Protein AF-A0A1S0TV82-F1 (afdb_monomer_lite)

Sequence (135 aa):
MVIQSLLYKVNIVIQSLLYMVNIVIQSLLYSVNTMIQLVICNDNTLIYKILIYSPCVTTVNVNYLVCIGDELVKAGHNFVVYLPNVNPNVKTNGSKLAKLINEKPNLSPVTSIEHIFHNVSSMETYSFWEILKVN

Foldseek 3Di:
DVVVVVVVVVVVVVVVVVVVVVVVVVVVVVVVVVVVVVVVVVPPLPAEAEEEEFEPLDLVSLLVVQVVQQVSVVSVHQYEYEYEHPDPVNPDNNHDGHHYHYDDHPDDPDDDSVVVVVCVVVVPDPPPVVVVVVD

Radius of gyration: 32.08 Å; chains: 1; bounding box: 71×32×87 Å

Structure (mmCIF, N/CA/C/O backbone):
data_AF-A0A1S0TV82-F1
#
_entry.id   AF-A0A1S0TV82-F1
#
loop_
_atom_site.group_PDB
_atom_site.id
_atom_site.type_symbol
_atom_site.label_atom_id
_atom_site.label_alt_id
_atom_site.label_comp_id
_atom_site.label_asym_id
_atom_site.label_entity_id
_atom_site.label_seq_id
_atom_site.pdbx_PDB_ins_code
_atom_site.Cartn_x
_atom_site.Cartn_y
_atom_site.Cartn_z
_atom_site.occupancy
_atom_site.B_iso_or_equiv
_atom_site.auth_seq_id
_atom_site.auth_comp_id
_atom_site.auth_asym_id
_atom_site.auth_atom_id
_atom_site.pdbx_PDB_model_num
ATOM 1 N N . MET A 1 1 ? 38.215 20.830 -57.988 1.00 71.81 1 MET A N 1
ATOM 2 C CA . MET A 1 1 ? 36.839 21.162 -57.545 1.00 71.81 1 MET A CA 1
ATOM 3 C C . MET A 1 1 ? 36.025 19.931 -57.119 1.00 71.81 1 MET A C 1
ATOM 5 O O . MET A 1 1 ? 35.414 19.974 -56.062 1.00 71.81 1 MET A O 1
ATOM 9 N N . VAL A 1 2 ? 36.053 18.814 -57.864 1.00 87.94 2 VAL A N 1
ATOM 10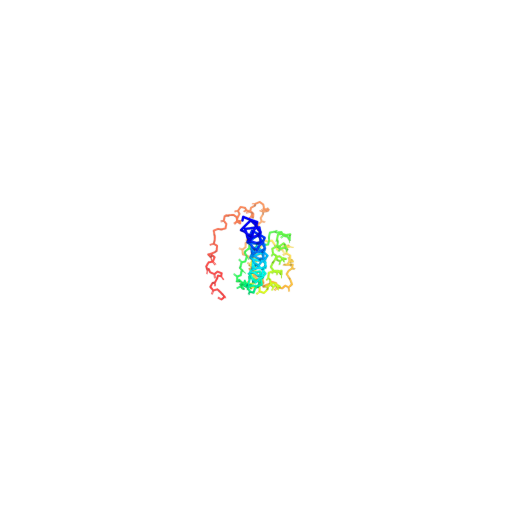 C CA . VAL A 1 2 ? 35.254 17.598 -57.561 1.00 87.94 2 VAL A CA 1
ATOM 11 C C . VAL A 1 2 ? 35.571 16.962 -56.195 1.00 87.94 2 VAL A C 1
ATOM 13 O O . VAL A 1 2 ? 34.652 16.652 -55.443 1.00 87.94 2 VAL A O 1
ATOM 16 N N . ILE A 1 3 ? 36.854 16.829 -55.833 1.00 89.06 3 ILE A N 1
ATOM 17 C CA . ILE A 1 3 ? 37.282 16.188 -54.571 1.00 89.06 3 ILE A CA 1
ATOM 18 C C . ILE A 1 3 ? 36.738 16.926 -53.336 1.00 89.06 3 ILE A C 1
ATOM 20 O O . ILE A 1 3 ? 36.225 16.285 -52.426 1.00 89.06 3 ILE A O 1
ATOM 24 N N . GLN A 1 4 ? 36.780 18.264 -53.317 1.00 91.00 4 GLN A N 1
ATOM 25 C CA . GLN A 1 4 ? 36.253 19.063 -52.200 1.00 91.00 4 GLN A CA 1
ATOM 26 C C . GLN A 1 4 ? 34.733 18.914 -52.039 1.00 91.00 4 GLN A C 1
ATOM 28 O O . GLN A 1 4 ? 34.242 18.801 -50.919 1.00 91.00 4 GLN A O 1
ATOM 33 N N . SER A 1 5 ? 33.991 18.851 -53.151 1.00 87.81 5 SER A N 1
ATOM 34 C CA . SER A 1 5 ? 32.545 18.594 -53.122 1.00 87.81 5 SER A CA 1
ATOM 35 C C . SER A 1 5 ? 32.223 17.201 -52.567 1.00 87.81 5 SER A C 1
ATOM 37 O O . SER A 1 5 ? 31.278 17.048 -51.792 1.00 87.81 5 SER A O 1
ATOM 39 N N . LEU A 1 6 ? 33.033 16.193 -52.907 1.00 90.50 6 LEU A N 1
ATOM 40 C CA . LEU A 1 6 ? 32.890 14.837 -52.377 1.00 90.50 6 LEU A CA 1
ATOM 41 C C . LEU A 1 6 ? 33.158 14.794 -50.864 1.00 90.50 6 LEU A C 1
ATOM 43 O O . LEU A 1 6 ? 32.375 14.217 -50.114 1.00 90.50 6 LEU A O 1
ATOM 47 N N . LEU A 1 7 ? 34.221 15.468 -50.416 1.00 91.88 7 LEU A N 1
ATOM 48 C CA . LEU A 1 7 ? 34.618 15.574 -49.007 1.00 91.88 7 LEU A CA 1
ATOM 49 C C . LEU A 1 7 ? 33.518 16.217 -48.153 1.00 91.88 7 LEU A C 1
ATOM 51 O O . LEU A 1 7 ? 33.187 15.718 -47.080 1.00 91.88 7 LEU A O 1
ATOM 55 N N . TYR A 1 8 ? 32.895 17.279 -48.667 1.00 93.31 8 TYR A N 1
ATOM 56 C CA . TYR A 1 8 ? 31.781 17.950 -48.002 1.00 93.31 8 TYR A CA 1
ATOM 57 C C . TYR A 1 8 ? 30.552 17.041 -47.854 1.00 93.31 8 TYR A C 1
ATOM 59 O O . TYR A 1 8 ? 29.963 16.972 -46.775 1.00 93.31 8 TYR A O 1
ATOM 67 N N . LYS A 1 9 ? 30.195 16.285 -48.903 1.00 94.62 9 LYS A N 1
ATOM 68 C CA . LYS A 1 9 ? 29.079 15.326 -48.848 1.00 94.62 9 LYS A CA 1
ATOM 69 C C . LYS A 1 9 ? 29.333 14.203 -47.841 1.00 94.62 9 LYS A C 1
ATOM 71 O O . LYS A 1 9 ? 28.442 13.891 -47.058 1.00 94.62 9 LYS A O 1
ATOM 76 N N . VAL A 1 10 ? 30.539 13.630 -47.828 1.00 95.81 10 VAL A N 1
ATOM 77 C CA . VAL A 1 10 ? 30.926 12.593 -46.855 1.00 95.81 10 VAL A CA 1
ATOM 78 C C . VAL A 1 10 ? 30.847 13.135 -45.427 1.00 95.81 10 VAL A C 1
ATOM 80 O O . VAL A 1 10 ? 30.281 12.478 -44.556 1.00 95.81 10 VAL A O 1
ATOM 83 N N . ASN A 1 11 ? 31.332 14.356 -45.194 1.00 95.38 11 ASN A N 1
ATOM 84 C CA . ASN A 1 11 ? 31.263 14.989 -43.880 1.00 95.38 11 ASN A CA 1
ATOM 85 C C . ASN A 1 11 ? 29.813 15.185 -43.400 1.00 95.38 11 ASN A C 1
ATOM 87 O O . ASN A 1 11 ? 29.510 14.878 -42.253 1.00 95.38 11 ASN A O 1
ATOM 91 N N . ILE A 1 12 ? 28.895 15.621 -44.271 1.00 94.25 12 ILE A N 1
ATOM 92 C CA . ILE A 1 12 ? 27.469 15.756 -43.919 1.00 94.25 12 ILE A CA 1
ATOM 93 C C . ILE A 1 12 ? 26.868 14.412 -43.503 1.00 94.25 12 ILE A C 1
ATOM 95 O O . ILE A 1 12 ? 26.179 14.341 -42.485 1.00 94.25 12 ILE A O 1
ATOM 99 N N . VAL A 1 13 ? 27.137 13.345 -44.263 1.00 96.75 13 VAL A N 1
ATOM 100 C CA . VAL A 1 13 ? 26.623 12.006 -43.940 1.00 96.75 13 VAL A CA 1
ATOM 101 C C . VAL A 1 13 ? 27.137 11.557 -42.571 1.00 96.75 13 VAL A C 1
ATOM 103 O O . VAL A 1 13 ? 26.335 11.142 -41.736 1.00 96.75 13 VAL A O 1
ATOM 106 N N . ILE A 1 14 ? 28.433 11.726 -42.292 1.00 96.38 14 ILE A N 1
ATOM 107 C CA . ILE A 1 14 ? 29.030 11.386 -40.990 1.00 96.38 14 ILE A CA 1
ATOM 108 C C . ILE A 1 14 ? 28.370 12.174 -39.852 1.00 96.38 14 ILE A C 1
ATOM 110 O O . ILE A 1 14 ? 27.997 11.582 -38.843 1.00 96.38 14 ILE A O 1
ATOM 114 N N . GLN A 1 15 ? 28.180 13.486 -40.012 1.00 95.06 15 GLN A N 1
ATOM 115 C CA . GLN A 1 15 ? 27.560 14.322 -38.978 1.00 95.06 15 GLN A CA 1
ATOM 116 C C . GLN A 1 15 ? 26.101 13.930 -38.717 1.00 95.06 15 GLN A C 1
ATOM 118 O O . GLN A 1 15 ? 25.680 13.835 -37.565 1.00 95.06 15 GLN A O 1
ATOM 123 N N . SER A 1 16 ? 25.335 13.631 -39.770 1.00 93.12 16 SER A N 1
ATOM 124 C CA . SER A 1 16 ? 23.957 13.150 -39.614 1.00 93.12 16 SER A CA 1
ATOM 125 C C . SER A 1 16 ? 23.888 11.787 -38.914 1.00 93.12 16 SER A C 1
ATOM 127 O O . SER A 1 16 ? 23.028 11.582 -38.058 1.00 93.12 16 SER A O 1
ATOM 129 N N . LEU A 1 17 ? 24.832 10.883 -39.200 1.00 95.25 17 LEU A N 1
ATOM 130 C CA . LEU A 1 17 ? 24.929 9.586 -38.533 1.00 95.25 17 LEU A CA 1
ATOM 131 C C . LEU A 1 17 ? 25.294 9.745 -37.051 1.00 95.25 17 LEU A C 1
ATOM 133 O O . LEU A 1 17 ? 24.675 9.110 -36.199 1.00 95.25 17 LEU A O 1
ATOM 137 N N . LEU A 1 18 ? 26.246 10.629 -36.737 1.00 96.25 18 LEU A N 1
ATOM 138 C CA . LEU A 1 18 ? 26.639 10.945 -35.363 1.00 96.25 18 LEU A CA 1
ATOM 139 C C . LEU A 1 18 ? 25.445 11.470 -34.554 1.00 96.25 18 LEU A C 1
ATOM 141 O O . LEU A 1 18 ? 25.214 11.036 -33.425 1.00 96.25 18 LEU A O 1
ATOM 145 N N . TYR A 1 19 ? 24.658 12.366 -35.152 1.00 96.56 19 TYR A N 1
ATOM 146 C CA . TYR A 1 19 ? 23.466 12.922 -34.520 1.00 96.56 19 TYR A CA 1
ATOM 147 C C . TYR A 1 19 ? 22.405 11.850 -34.235 1.00 96.56 19 TYR A C 1
ATOM 149 O O . TYR A 1 19 ? 21.872 11.795 -33.127 1.00 96.56 19 TYR A O 1
ATOM 157 N N . MET A 1 20 ? 22.150 10.951 -35.192 1.00 96.69 20 MET A N 1
ATOM 158 C CA . MET A 1 20 ? 21.206 9.843 -35.012 1.00 96.69 20 MET A CA 1
ATOM 159 C C . MET A 1 20 ? 21.638 8.886 -33.898 1.00 96.69 20 MET A C 1
ATOM 161 O O . MET A 1 20 ? 20.829 8.537 -33.039 1.00 96.69 20 MET A O 1
ATOM 165 N N . VAL A 1 21 ? 22.916 8.496 -33.866 1.00 97.25 21 VAL A N 1
ATOM 166 C CA . VAL A 1 21 ? 23.458 7.630 -32.806 1.00 97.25 21 VAL A CA 1
ATOM 167 C C . VAL A 1 21 ? 23.323 8.298 -31.438 1.00 97.25 21 VAL A C 1
ATOM 169 O O . VAL A 1 21 ? 22.900 7.651 -30.482 1.00 97.25 21 VAL A O 1
ATOM 172 N N . ASN A 1 22 ? 23.605 9.600 -31.341 1.00 96.81 22 ASN A N 1
ATOM 173 C CA . ASN A 1 22 ? 23.442 10.340 -30.093 1.00 96.81 22 ASN A CA 1
ATOM 174 C C . ASN A 1 22 ? 21.979 10.357 -29.621 1.00 96.81 22 ASN A C 1
ATOM 176 O O . ASN A 1 22 ? 21.726 10.102 -28.448 1.00 96.81 22 ASN A O 1
ATOM 180 N N . ILE A 1 23 ? 21.010 10.582 -30.516 1.00 96.12 23 ILE A N 1
ATOM 181 C CA . ILE A 1 23 ? 19.581 10.513 -30.161 1.00 96.12 23 ILE A CA 1
ATOM 182 C C . ILE A 1 23 ? 19.221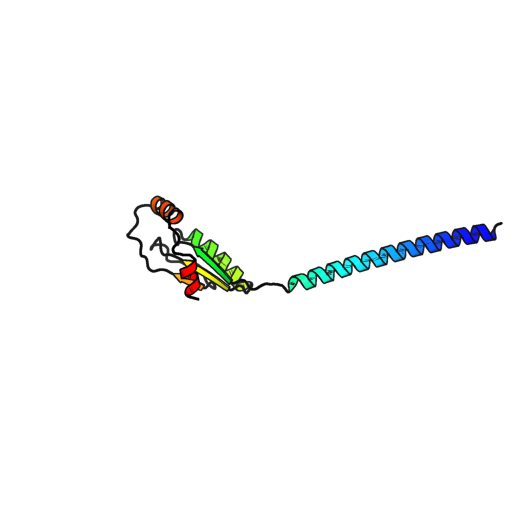 9.138 -29.596 1.00 96.12 23 ILE A C 1
ATOM 184 O O . ILE A 1 23 ? 18.571 9.059 -28.553 1.00 96.12 23 ILE A O 1
ATOM 188 N N . VAL A 1 24 ? 19.662 8.059 -30.248 1.00 97.38 24 VAL A N 1
ATOM 189 C CA . VAL A 1 24 ? 19.379 6.694 -29.785 1.00 97.38 24 VAL A CA 1
ATOM 190 C C . VAL A 1 24 ? 19.969 6.468 -28.392 1.00 97.38 24 VAL A C 1
ATOM 192 O O . VAL A 1 24 ? 19.250 6.013 -27.503 1.00 97.38 24 VAL A O 1
ATOM 195 N N . ILE A 1 25 ? 21.226 6.859 -28.160 1.00 97.12 25 ILE A N 1
ATOM 196 C CA . ILE A 1 25 ? 21.884 6.735 -26.849 1.00 97.12 25 ILE A CA 1
ATOM 197 C C . ILE A 1 25 ? 21.122 7.515 -25.773 1.00 97.12 25 ILE A C 1
ATOM 199 O O . ILE A 1 25 ? 20.844 6.965 -24.710 1.00 97.12 25 ILE A O 1
ATOM 203 N N . GLN A 1 26 ? 20.740 8.765 -26.047 1.00 95.75 26 GLN A N 1
ATOM 204 C CA . GLN A 1 26 ? 19.995 9.588 -25.089 1.00 95.75 26 GLN A CA 1
ATOM 205 C C . GLN A 1 26 ? 18.618 8.991 -24.773 1.00 95.75 26 GLN A C 1
ATOM 207 O O . GLN A 1 26 ? 18.207 8.963 -23.614 1.00 95.75 26 GLN A O 1
ATOM 212 N N . SER A 1 27 ? 17.922 8.454 -25.779 1.00 93.25 27 SER A N 1
ATOM 213 C CA . SER A 1 27 ? 16.626 7.798 -25.573 1.00 93.25 27 SER A CA 1
ATOM 214 C C . SER A 1 27 ? 16.744 6.527 -24.724 1.00 93.25 27 SER A C 1
ATOM 216 O O . SER A 1 27 ? 15.927 6.302 -23.829 1.00 93.25 27 SER A O 1
ATOM 218 N N . LEU A 1 28 ? 17.807 5.741 -24.935 1.00 94.25 28 LEU A N 1
ATOM 219 C CA . LEU A 1 28 ? 18.099 4.548 -24.145 1.00 94.25 28 LEU A CA 1
ATOM 220 C C . LEU A 1 28 ? 18.427 4.927 -22.694 1.00 94.25 28 LEU A C 1
ATOM 222 O O . LEU A 1 28 ? 17.900 4.320 -21.764 1.00 94.25 28 LEU A O 1
ATOM 226 N N . LEU A 1 29 ? 19.246 5.967 -22.501 1.00 95.94 29 LEU A N 1
ATOM 227 C CA . LEU A 1 29 ? 19.625 6.477 -21.184 1.00 95.94 29 LEU A CA 1
ATOM 228 C C . LEU A 1 29 ? 18.394 6.928 -20.386 1.00 95.94 29 LEU A C 1
ATOM 230 O O . LEU A 1 29 ? 18.244 6.553 -19.223 1.00 95.94 29 LEU A O 1
ATOM 234 N N . TYR A 1 30 ? 17.482 7.675 -21.015 1.00 95.00 30 TYR A N 1
ATOM 235 C CA . TYR A 1 30 ? 16.238 8.112 -20.378 1.00 95.00 30 TYR A CA 1
ATOM 236 C C . TYR A 1 30 ? 15.335 6.929 -20.003 1.00 95.00 30 TYR A C 1
ATOM 238 O O . TYR A 1 30 ? 14.807 6.869 -18.890 1.00 95.00 30 TYR A O 1
ATOM 246 N N . SER A 1 31 ? 15.194 5.947 -20.898 1.00 94.31 31 SER A N 1
ATOM 247 C CA . SER A 1 31 ? 14.396 4.749 -20.622 1.00 94.31 31 SER A CA 1
ATOM 248 C C . SER A 1 31 ? 14.961 3.925 -19.462 1.00 94.31 31 SER A C 1
ATOM 250 O O . SER A 1 31 ? 14.199 3.402 -18.657 1.00 94.31 31 SER A O 1
ATOM 252 N N . VAL A 1 32 ? 16.283 3.800 -19.344 1.00 94.88 32 VAL A N 1
ATOM 253 C CA . VAL A 1 32 ? 16.901 3.068 -18.228 1.00 94.88 32 VAL A CA 1
ATOM 254 C C . VAL A 1 32 ? 16.747 3.843 -16.920 1.00 94.88 32 VAL A C 1
ATOM 256 O O . VAL A 1 32 ? 16.387 3.258 -15.902 1.00 94.88 32 VAL A O 1
ATOM 259 N N . ASN A 1 33 ? 16.952 5.161 -16.942 1.00 93.06 33 ASN A N 1
ATOM 260 C CA . ASN A 1 33 ? 16.821 5.994 -15.749 1.00 93.06 33 ASN A CA 1
ATOM 261 C C . ASN A 1 33 ? 15.393 5.969 -15.177 1.00 93.06 33 ASN A C 1
ATOM 263 O O . ASN A 1 33 ? 15.208 5.856 -13.968 1.00 93.06 33 ASN A O 1
ATOM 267 N N . THR A 1 34 ? 14.381 6.005 -16.048 1.00 87.94 34 THR A N 1
ATOM 268 C CA . THR A 1 34 ? 12.973 5.892 -15.634 1.00 87.94 34 THR A CA 1
ATOM 269 C C . THR A 1 34 ? 12.656 4.526 -15.024 1.00 87.94 34 THR A C 1
ATOM 271 O O . THR A 1 34 ? 11.981 4.465 -13.998 1.00 87.94 34 THR A O 1
ATOM 274 N N . MET A 1 35 ? 13.202 3.437 -15.573 1.00 89.12 35 MET A N 1
ATOM 275 C CA . MET A 1 35 ? 13.055 2.098 -14.987 1.00 89.12 35 MET A CA 1
ATOM 276 C C . MET A 1 35 ? 13.715 1.992 -13.608 1.00 89.12 35 MET A C 1
ATOM 278 O O . MET A 1 35 ? 13.107 1.473 -12.676 1.00 89.12 35 MET A O 1
ATOM 282 N N . ILE A 1 36 ? 14.929 2.526 -13.447 1.00 87.88 36 ILE A N 1
ATOM 283 C CA . ILE A 1 36 ? 15.635 2.535 -12.157 1.00 87.88 36 ILE A CA 1
ATOM 284 C C . ILE A 1 36 ? 14.843 3.326 -11.110 1.00 87.88 36 ILE A C 1
ATOM 286 O O . ILE A 1 36 ? 14.674 2.859 -9.985 1.00 87.88 36 ILE A O 1
ATOM 290 N N . GLN A 1 37 ? 14.314 4.497 -11.475 1.00 82.88 37 GLN A N 1
ATOM 291 C CA . GLN A 1 37 ? 13.529 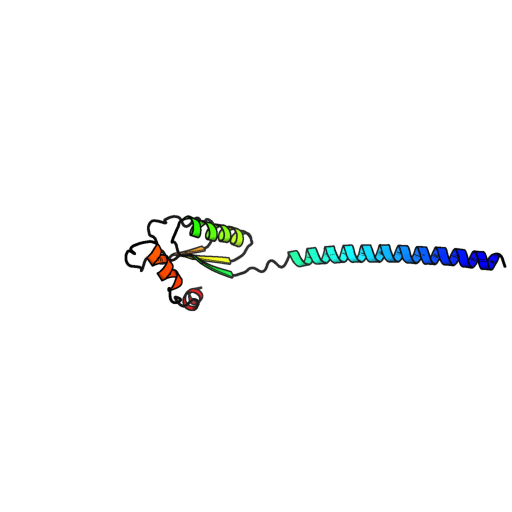5.326 -10.561 1.00 82.88 37 GLN A CA 1
ATOM 292 C C . GLN A 1 37 ? 12.250 4.618 -10.089 1.00 82.88 37 GLN A C 1
ATOM 294 O O . GLN A 1 37 ? 11.921 4.688 -8.908 1.00 82.88 37 GLN A O 1
ATOM 299 N N . LEU A 1 38 ? 11.567 3.885 -10.975 1.00 79.62 38 LEU A N 1
ATOM 300 C CA . LEU A 1 38 ? 10.393 3.084 -10.611 1.00 79.62 38 LEU A CA 1
ATOM 301 C C . LEU A 1 38 ? 10.735 1.958 -9.627 1.00 79.62 38 LEU A C 1
ATOM 303 O O . LEU A 1 38 ? 9.981 1.735 -8.683 1.00 79.62 38 LEU A O 1
ATOM 307 N N . VAL A 1 39 ? 11.872 1.282 -9.815 1.00 80.69 39 VAL A N 1
ATOM 308 C CA . VAL A 1 39 ? 12.324 0.213 -8.909 1.00 80.69 39 VAL A CA 1
ATOM 309 C C . VAL A 1 39 ? 12.653 0.772 -7.523 1.00 80.69 39 VAL A C 1
ATOM 311 O O . VAL A 1 39 ? 12.169 0.243 -6.529 1.00 80.69 39 VAL A O 1
ATOM 314 N N . ILE A 1 40 ? 13.402 1.878 -7.444 1.00 77.00 40 ILE A N 1
ATOM 315 C CA . ILE A 1 40 ? 13.795 2.488 -6.160 1.00 77.00 40 ILE A CA 1
ATOM 316 C C . ILE A 1 40 ? 12.576 2.998 -5.373 1.00 77.00 40 ILE A C 1
ATOM 318 O O . ILE A 1 40 ? 12.552 2.917 -4.147 1.00 77.00 40 ILE A O 1
ATOM 322 N N . CYS A 1 41 ? 11.545 3.518 -6.044 1.00 64.00 41 CYS A N 1
ATOM 323 C CA . CYS A 1 41 ? 10.346 4.010 -5.363 1.00 64.00 41 CYS A CA 1
ATOM 324 C C . CYS A 1 41 ? 9.492 2.903 -4.721 1.00 64.00 41 CYS A C 1
ATOM 326 O O . CYS A 1 41 ? 8.684 3.214 -3.847 1.00 64.00 41 CYS A O 1
ATOM 328 N N . ASN A 1 42 ? 9.655 1.640 -5.123 1.00 61.72 42 ASN A N 1
ATOM 329 C CA . ASN A 1 42 ? 8.788 0.549 -4.679 1.00 61.72 42 ASN A CA 1
ATOM 330 C C . ASN A 1 42 ? 9.121 0.033 -3.264 1.00 61.72 42 ASN A C 1
ATOM 332 O O . ASN A 1 42 ? 8.245 -0.501 -2.590 1.00 61.72 42 ASN A O 1
ATOM 336 N N . ASP A 1 43 ? 10.350 0.244 -2.785 1.00 58.53 43 ASP A N 1
ATOM 337 C CA . ASP A 1 43 ? 10.817 -0.279 -1.489 1.00 58.53 43 ASP A CA 1
ATOM 338 C C . ASP A 1 43 ? 10.483 0.629 -0.291 1.00 58.53 43 ASP A C 1
ATOM 340 O O . ASP A 1 43 ? 10.665 0.249 0.866 1.00 58.53 43 ASP A O 1
ATOM 344 N N . ASN A 1 44 ? 9.940 1.825 -0.534 1.00 57.25 44 ASN A N 1
ATOM 345 C CA . ASN A 1 44 ? 9.584 2.781 0.517 1.00 57.25 44 ASN A CA 1
ATOM 346 C C . ASN A 1 44 ? 8.145 2.594 1.024 1.00 57.25 44 ASN A C 1
ATOM 348 O O . ASN A 1 44 ? 7.399 3.565 1.181 1.00 57.25 44 ASN A O 1
ATOM 352 N N . THR A 1 45 ? 7.730 1.361 1.322 1.00 63.16 45 THR A N 1
ATOM 353 C CA . THR A 1 45 ? 6.482 1.132 2.064 1.00 63.16 45 THR A CA 1
ATOM 354 C C . THR A 1 45 ? 6.695 1.526 3.525 1.00 63.16 45 THR A C 1
ATOM 356 O O . THR A 1 45 ? 7.054 0.709 4.373 1.00 63.16 45 THR A O 1
ATOM 359 N N . LEU A 1 46 ? 6.526 2.814 3.824 1.00 71.31 46 LEU A N 1
ATOM 360 C CA . LEU A 1 46 ? 6.592 3.333 5.185 1.00 71.31 46 LEU A CA 1
ATOM 361 C C . LEU A 1 46 ? 5.495 2.670 6.030 1.00 71.31 46 LEU A C 1
ATOM 363 O O . LEU A 1 46 ? 4.305 2.787 5.746 1.00 71.31 46 LEU A O 1
ATOM 367 N N . ILE A 1 47 ? 5.894 1.947 7.076 1.00 79.12 47 ILE A N 1
ATOM 368 C CA . ILE A 1 47 ? 4.957 1.312 8.004 1.00 79.12 47 ILE A CA 1
ATOM 369 C C . ILE A 1 47 ? 4.374 2.391 8.919 1.00 79.12 47 ILE A C 1
ATOM 371 O O . ILE A 1 47 ? 5.021 2.850 9.862 1.00 79.12 47 ILE A O 1
ATOM 375 N N . TYR A 1 48 ? 3.138 2.804 8.645 1.00 79.25 48 TYR A N 1
ATOM 376 C CA . TYR A 1 48 ? 2.423 3.773 9.468 1.00 79.25 48 TYR A CA 1
ATOM 377 C C . TYR A 1 48 ? 1.722 3.120 10.667 1.00 79.25 48 TYR A C 1
ATOM 379 O O . TYR A 1 48 ? 1.203 2.004 10.583 1.00 79.25 48 TYR A O 1
ATOM 387 N N . LYS A 1 49 ? 1.684 3.853 11.788 1.00 83.25 49 LYS A N 1
ATOM 388 C CA . LYS A 1 49 ? 0.782 3.587 12.916 1.00 83.25 49 LYS A CA 1
ATOM 389 C C . LYS A 1 49 ? -0.468 4.442 12.735 1.00 83.25 49 LYS A C 1
ATOM 391 O O . LYS A 1 49 ? -0.370 5.666 12.721 1.00 83.25 49 LYS A O 1
ATOM 396 N N . ILE A 1 50 ? -1.619 3.803 12.582 1.00 82.69 50 ILE A N 1
ATOM 397 C CA . ILE A 1 50 ? -2.888 4.443 12.236 1.00 82.69 50 ILE A CA 1
ATOM 398 C C . ILE A 1 50 ? -3.905 4.102 13.325 1.00 82.69 50 ILE A C 1
ATOM 400 O O . ILE A 1 50 ? -4.133 2.931 13.628 1.00 82.69 50 ILE A O 1
ATOM 404 N N . LEU A 1 51 ? -4.514 5.135 13.907 1.00 83.06 51 LEU A N 1
ATOM 405 C CA . LEU A 1 51 ? -5.602 5.016 14.873 1.00 83.06 51 LEU A CA 1
ATOM 406 C C . LEU A 1 51 ? -6.855 5.662 14.282 1.00 83.06 51 LEU A C 1
ATOM 408 O O . LEU A 1 51 ? -6.825 6.839 13.925 1.00 83.06 51 LEU A O 1
ATOM 412 N N . ILE A 1 52 ? -7.949 4.908 14.203 1.00 79.56 52 ILE A N 1
ATOM 413 C CA . ILE A 1 52 ? -9.241 5.408 13.721 1.00 79.56 52 ILE A CA 1
ATOM 414 C C . ILE A 1 52 ? -10.278 5.342 14.836 1.00 79.56 52 ILE A C 1
ATOM 416 O O . ILE A 1 52 ? -10.448 4.315 15.489 1.00 79.56 52 ILE A O 1
ATOM 420 N 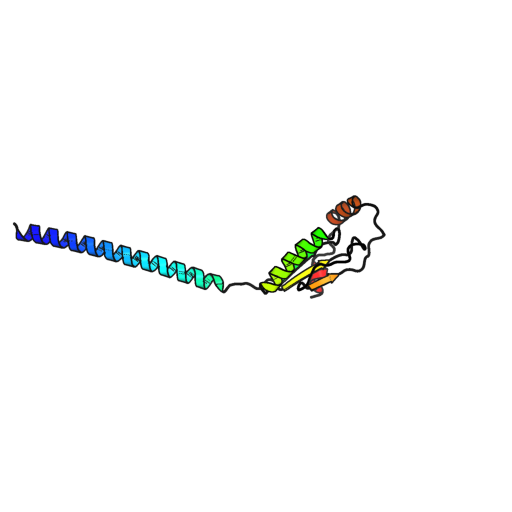N . TYR A 1 53 ? -11.000 6.444 15.016 1.00 77.62 53 TYR A N 1
ATOM 421 C CA . TYR A 1 53 ? -12.183 6.517 15.864 1.00 77.62 53 TYR A CA 1
ATOM 422 C C . TYR A 1 53 ? -13.425 6.190 15.024 1.00 77.62 53 TYR A C 1
ATOM 424 O O . TYR A 1 53 ? -13.714 6.887 14.051 1.00 77.62 53 TYR A O 1
ATOM 432 N N . SER A 1 54 ? -14.154 5.132 15.381 1.00 76.12 54 SER A N 1
ATOM 433 C CA . SER A 1 54 ? -15.385 4.721 14.695 1.00 76.12 54 SER A CA 1
ATOM 434 C C . SER A 1 54 ? -16.455 4.350 15.722 1.00 76.12 54 SER A C 1
ATOM 436 O O . SER A 1 54 ? -16.404 3.263 16.296 1.00 76.12 54 SER A O 1
ATOM 438 N N . PRO A 1 55 ? -17.432 5.231 15.993 1.00 72.06 55 PRO A N 1
ATOM 439 C CA . PRO A 1 55 ? -18.510 4.906 16.910 1.00 72.06 55 PRO A CA 1
ATOM 440 C C . PRO A 1 55 ? -19.431 3.843 16.310 1.00 72.06 55 PRO A C 1
ATOM 442 O O . PRO A 1 55 ? -19.840 3.931 15.146 1.00 72.06 55 PRO A O 1
ATOM 445 N N . CYS A 1 56 ? -19.817 2.862 17.130 1.00 69.25 56 CYS A N 1
ATOM 446 C CA . CYS A 1 56 ? -20.758 1.806 16.755 1.00 69.25 56 CYS A CA 1
ATOM 447 C C . CYS A 1 56 ? -22.199 2.335 16.686 1.00 69.25 56 CYS A C 1
ATOM 449 O O . CYS A 1 56 ? -23.030 2.013 17.532 1.00 69.25 56 CYS A O 1
ATOM 451 N N . VAL A 1 57 ? -22.496 3.165 15.682 1.00 65.69 57 VAL A N 1
ATOM 452 C CA . VAL A 1 57 ? -23.844 3.711 15.434 1.00 65.69 57 VAL A CA 1
ATOM 453 C C . VAL A 1 57 ? -24.670 2.743 14.581 1.00 65.69 57 VAL A C 1
ATOM 455 O O . VAL A 1 57 ? -25.821 2.445 14.901 1.00 65.69 57 VAL A O 1
ATOM 458 N N . THR A 1 58 ? -24.066 2.207 13.51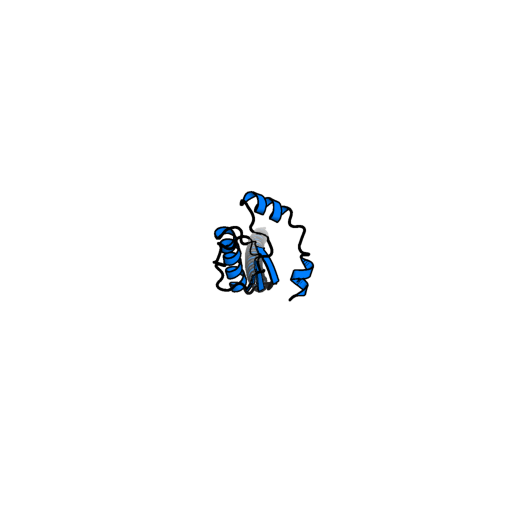5 1.00 65.44 58 THR A N 1
ATOM 459 C CA . THR A 1 58 ? -24.681 1.249 12.582 1.00 65.44 58 THR A CA 1
ATOM 460 C C . THR A 1 58 ? -23.679 0.162 12.186 1.00 65.44 58 THR A C 1
ATOM 462 O O . THR A 1 58 ? -22.470 0.396 12.175 1.00 65.44 58 THR A O 1
ATOM 465 N N . THR A 1 59 ? -24.173 -1.028 11.827 1.00 69.06 59 THR A N 1
ATOM 466 C CA . THR A 1 59 ? -23.339 -2.167 11.389 1.00 69.06 59 THR A CA 1
ATOM 467 C C . THR A 1 59 ? -22.525 -1.855 10.131 1.00 69.06 59 THR A C 1
ATOM 469 O O . THR A 1 59 ? -21.402 -2.328 9.991 1.00 69.06 59 THR A O 1
ATOM 472 N N . VAL A 1 60 ? -23.068 -1.043 9.218 1.00 71.56 60 VAL A N 1
ATOM 473 C CA . VAL A 1 60 ? -22.439 -0.738 7.923 1.00 71.56 60 VAL A CA 1
ATOM 474 C C . VAL A 1 60 ? -21.226 0.185 8.076 1.00 71.56 60 VAL A C 1
ATOM 476 O O . VAL A 1 60 ? -20.193 -0.084 7.468 1.00 71.56 60 VAL A O 1
ATOM 479 N N . ASN A 1 61 ? -21.317 1.234 8.907 1.00 72.25 61 ASN A N 1
ATOM 480 C CA . ASN A 1 61 ? -20.205 2.174 9.131 1.00 72.25 61 ASN A CA 1
ATOM 481 C C . ASN A 1 61 ? -18.991 1.449 9.732 1.00 72.25 61 ASN A C 1
ATOM 483 O O . ASN A 1 61 ? -17.875 1.572 9.228 1.00 72.25 61 ASN A O 1
ATOM 487 N N . VAL A 1 62 ? -19.245 0.638 10.761 1.00 73.75 62 VAL A N 1
ATOM 488 C CA . VAL A 1 62 ? -18.201 -0.111 11.461 1.00 73.75 62 VAL A CA 1
ATOM 489 C C . VAL A 1 62 ? -17.557 -1.130 10.524 1.00 73.75 62 VAL A C 1
ATOM 491 O O . VAL A 1 62 ? -16.335 -1.181 10.431 1.00 73.75 62 VAL A O 1
ATOM 494 N N . ASN A 1 63 ? -18.360 -1.883 9.764 1.00 79.50 63 ASN A N 1
ATOM 495 C CA . ASN A 1 63 ? -17.838 -2.868 8.817 1.00 79.50 63 ASN A CA 1
ATOM 496 C C . ASN A 1 63 ? -16.962 -2.228 7.732 1.00 79.50 63 ASN A C 1
ATOM 498 O O . ASN A 1 63 ? -15.909 -2.771 7.415 1.00 79.50 63 ASN A O 1
ATOM 502 N N . TYR A 1 64 ? -17.360 -1.078 7.183 1.00 81.31 64 TYR A N 1
ATOM 503 C CA . TYR A 1 64 ? -16.582 -0.397 6.146 1.00 81.31 64 TYR A CA 1
ATOM 504 C C . TYR A 1 64 ? -15.187 0.011 6.641 1.00 81.31 64 TYR A C 1
ATOM 506 O O . TYR A 1 64 ? -14.182 -0.329 6.017 1.00 81.31 64 TYR A O 1
ATOM 514 N N . LEU A 1 65 ? -15.111 0.694 7.788 1.00 78.56 65 LEU A N 1
ATOM 515 C CA . LEU A 1 65 ? -13.839 1.169 8.347 1.00 78.56 65 LEU A CA 1
ATOM 516 C C . LEU A 1 65 ? -12.936 0.022 8.800 1.00 78.56 65 LEU A C 1
ATOM 518 O O . LEU A 1 65 ? -11.716 0.086 8.654 1.00 78.56 65 LEU A O 1
ATOM 522 N N . VAL A 1 66 ? -13.534 -1.049 9.305 1.00 78.69 66 VAL A N 1
ATOM 523 C CA . VAL A 1 66 ? -12.806 -2.247 9.701 1.00 78.69 66 VAL A CA 1
ATOM 524 C C . VAL A 1 66 ? -12.255 -3.009 8.493 1.00 78.69 66 VAL A C 1
ATOM 526 O O . VAL A 1 66 ? -11.112 -3.452 8.543 1.00 78.69 66 VAL A O 1
ATOM 529 N N . CYS A 1 67 ? -13.004 -3.115 7.390 1.00 83.31 67 CYS A N 1
ATOM 530 C CA . CYS A 1 67 ? -12.496 -3.725 6.158 1.00 83.31 67 CYS A CA 1
ATOM 531 C C . CYS A 1 67 ? -11.297 -2.958 5.587 1.00 83.31 67 CYS A C 1
ATOM 533 O O . CYS A 1 67 ? -10.332 -3.579 5.149 1.00 83.31 67 CYS A O 1
ATOM 535 N N . ILE A 1 68 ? -11.323 -1.621 5.638 1.00 83.81 68 ILE A N 1
ATOM 536 C CA . ILE A 1 68 ? -10.155 -0.799 5.282 1.00 83.81 68 ILE A CA 1
ATOM 537 C C . ILE A 1 68 ? -8.979 -1.127 6.205 1.00 83.81 68 ILE A C 1
ATOM 539 O O . ILE A 1 68 ? -7.853 -1.294 5.743 1.00 83.81 68 ILE A O 1
ATOM 543 N N . GLY A 1 69 ? -9.248 -1.259 7.502 1.00 84.56 69 GLY A N 1
ATOM 544 C CA . GLY A 1 69 ? -8.259 -1.666 8.488 1.00 84.56 69 GLY A CA 1
ATOM 545 C C . GLY A 1 69 ? -7.572 -2.982 8.170 1.00 84.56 69 GLY A C 1
ATOM 546 O O . GLY A 1 69 ? -6.347 -3.051 8.194 1.00 84.56 69 GLY A O 1
ATOM 547 N N . ASP A 1 70 ? -8.347 -4.010 7.832 1.00 84.75 70 ASP A N 1
ATOM 548 C CA . ASP A 1 70 ? -7.818 -5.330 7.489 1.00 84.75 70 ASP A CA 1
ATOM 549 C C . ASP A 1 70 ? -6.896 -5.270 6.253 1.00 84.75 70 ASP A C 1
ATOM 551 O O . ASP A 1 70 ? -5.850 -5.921 6.245 1.00 84.75 70 ASP A O 1
ATOM 555 N N . GLU A 1 71 ? -7.217 -4.457 5.238 1.00 87.25 71 GLU A N 1
ATOM 556 C CA . GLU A 1 71 ? -6.328 -4.240 4.082 1.00 87.25 71 GLU A CA 1
ATOM 557 C C . GLU A 1 71 ? -5.048 -3.474 4.455 1.00 87.25 71 GLU A C 1
ATOM 559 O O . GLU A 1 71 ? -3.959 -3.827 4.002 1.00 87.25 71 GLU A O 1
ATOM 564 N N . LEU A 1 72 ? -5.135 -2.479 5.343 1.00 85.00 72 LEU A N 1
ATOM 565 C CA . LEU A 1 72 ? -3.959 -1.750 5.833 1.00 85.00 72 LEU A CA 1
ATOM 566 C C . LEU A 1 72 ? -3.037 -2.641 6.678 1.00 85.00 72 LEU A C 1
ATOM 568 O O . LEU A 1 72 ? -1.816 -2.533 6.568 1.00 85.00 72 LEU A O 1
ATOM 572 N N . VAL A 1 73 ? -3.597 -3.556 7.474 1.00 86.62 73 VAL A N 1
ATOM 573 C CA . VAL A 1 73 ? -2.818 -4.561 8.215 1.00 86.62 73 VAL A CA 1
ATOM 574 C C . VAL A 1 73 ? -2.120 -5.527 7.256 1.00 86.62 73 VAL A C 1
ATOM 576 O O . VAL A 1 73 ? -0.944 -5.825 7.457 1.00 86.62 73 VAL A O 1
ATOM 579 N N . LYS A 1 74 ? -2.789 -5.979 6.183 1.00 85.94 74 LYS A N 1
ATOM 580 C CA . LYS A 1 74 ? -2.156 -6.813 5.139 1.00 85.94 74 LYS A CA 1
ATOM 581 C C . LYS A 1 74 ? -1.005 -6.098 4.436 1.00 85.94 74 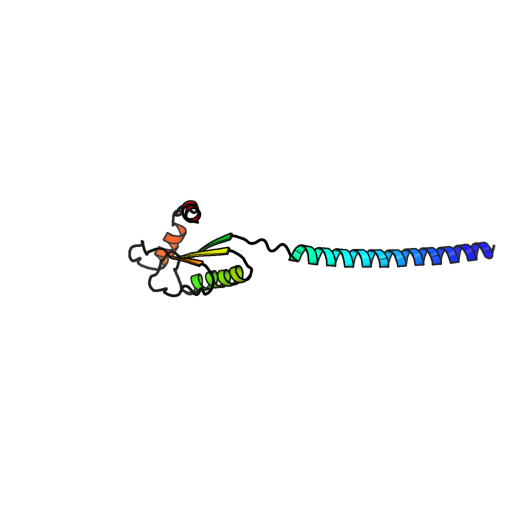LYS A C 1
ATOM 583 O O . LYS A 1 74 ? -0.012 -6.741 4.113 1.00 85.94 74 LYS A O 1
ATOM 588 N N . ALA A 1 75 ? -1.117 -4.785 4.240 1.00 83.88 75 ALA A N 1
ATOM 589 C CA . ALA A 1 75 ? -0.040 -3.948 3.715 1.00 83.88 75 ALA A CA 1
ATOM 590 C C . ALA A 1 75 ? 1.124 -3.738 4.712 1.00 83.88 75 ALA A C 1
ATOM 592 O O . ALA A 1 75 ? 2.113 -3.092 4.376 1.00 83.88 75 ALA A O 1
ATOM 593 N N . GLY A 1 76 ? 1.035 -4.288 5.931 1.00 83.12 76 GLY A N 1
ATOM 594 C CA . GLY A 1 76 ? 2.080 -4.225 6.954 1.00 83.12 76 GLY A CA 1
ATOM 595 C C . GLY A 1 76 ? 1.966 -3.032 7.904 1.00 83.12 76 GLY A C 1
ATOM 596 O O . GLY A 1 76 ? 2.852 -2.836 8.735 1.00 83.12 76 GLY A O 1
ATOM 597 N N . HIS A 1 77 ? 0.898 -2.234 7.819 1.00 84.06 77 HIS A N 1
ATOM 598 C CA . HIS A 1 77 ? 0.669 -1.103 8.718 1.00 84.06 77 HIS A CA 1
ATOM 599 C C . HIS A 1 77 ? 0.108 -1.554 10.073 1.00 84.06 77 HIS A C 1
ATOM 601 O O . HIS A 1 77 ? -0.625 -2.537 10.181 1.00 84.06 77 HIS A O 1
ATOM 607 N N . ASN A 1 78 ? 0.419 -0.802 11.131 1.00 81.06 78 ASN A N 1
ATOM 608 C CA . ASN A 1 78 ? -0.169 -1.033 12.447 1.00 81.06 78 ASN A CA 1
ATOM 609 C C . ASN A 1 78 ? -1.457 -0.220 12.558 1.00 81.06 78 ASN A C 1
ATOM 611 O O . ASN A 1 78 ? -1.412 1.000 12.720 1.00 81.06 78 ASN A O 1
ATOM 615 N N . PHE A 1 79 ? -2.590 -0.903 12.452 1.00 85.06 79 PHE A N 1
ATOM 616 C CA . PHE A 1 79 ? -3.904 -0.285 12.432 1.00 85.06 79 PHE A CA 1
ATOM 617 C C . PHE A 1 79 ? -4.713 -0.666 13.674 1.00 85.06 79 PHE A C 1
ATOM 619 O O . PHE A 1 79 ? -4.913 -1.847 13.975 1.00 85.06 79 PHE A O 1
ATOM 626 N N . VAL A 1 80 ? -5.199 0.349 14.386 1.00 82.44 80 VAL A N 1
ATOM 627 C CA . VAL A 1 80 ? -6.037 0.206 15.578 1.00 82.44 80 VAL A CA 1
ATOM 628 C C . VAL A 1 80 ? -7.336 0.970 15.358 1.00 82.44 80 VAL A C 1
ATOM 630 O O . VAL A 1 80 ? -7.314 2.143 14.989 1.00 82.44 80 VAL A O 1
ATOM 633 N N . VAL A 1 81 ? -8.474 0.327 15.620 1.00 80.25 81 VAL A N 1
ATOM 634 C CA . VAL A 1 81 ? -9.777 1.007 15.643 1.00 80.25 81 VAL A CA 1
ATOM 635 C C . VAL A 1 81 ? -10.268 1.089 17.072 1.00 80.25 81 VAL A C 1
ATOM 637 O O . VAL A 1 81 ? -10.356 0.086 17.784 1.00 80.25 81 VAL A O 1
ATOM 640 N N . TYR A 1 82 ? -10.616 2.296 17.479 1.00 75.94 82 TYR A N 1
ATOM 641 C CA . TYR A 1 82 ? -11.288 2.556 18.732 1.00 75.94 82 TYR A CA 1
ATOM 642 C C . TYR A 1 82 ? -12.796 2.685 18.480 1.00 75.94 82 TYR A C 1
ATOM 644 O O . TYR A 1 82 ? -13.238 3.512 17.677 1.00 75.94 82 TYR A O 1
ATOM 652 N N . LEU A 1 83 ? -13.564 1.828 19.153 1.00 74.94 83 LEU A N 1
ATOM 653 C CA . LEU A 1 83 ? -14.995 1.617 18.944 1.00 74.94 83 LEU A CA 1
ATOM 654 C C . LEU A 1 83 ? -15.774 1.892 20.234 1.00 74.94 83 LEU A C 1
ATOM 656 O O . LEU A 1 83 ? -15.949 0.988 21.062 1.00 74.94 83 LEU A O 1
ATOM 660 N N . PRO A 1 84 ? -16.275 3.122 20.431 1.00 71.00 84 PRO A N 1
ATOM 661 C CA . PRO A 1 84 ? -17.199 3.384 21.517 1.00 71.00 84 PRO A CA 1
ATOM 662 C C . PRO A 1 84 ? -18.546 2.713 21.233 1.00 71.00 84 PRO A C 1
ATOM 664 O O . PRO A 1 84 ? -19.105 2.800 20.131 1.00 71.00 84 PRO A O 1
ATOM 667 N N . ASN A 1 85 ? -19.069 2.016 22.244 1.00 66.88 85 ASN A N 1
ATOM 668 C CA . ASN A 1 85 ? -20.333 1.298 22.150 1.00 66.88 85 ASN A CA 1
ATOM 669 C C . ASN A 1 85 ? -21.513 2.262 22.335 1.00 66.88 85 ASN A C 1
ATOM 671 O O . ASN A 1 85 ? -21.952 2.519 23.455 1.00 66.88 85 ASN A O 1
ATOM 675 N N . VAL A 1 86 ? -21.997 2.805 21.216 1.00 63.25 86 VAL A N 1
ATOM 676 C CA . VAL A 1 86 ? -23.116 3.760 21.175 1.00 63.25 86 VAL A CA 1
ATOM 677 C C . VAL A 1 86 ? -24.467 3.052 21.004 1.00 63.25 86 VAL A C 1
ATOM 679 O O . VAL A 1 86 ? -25.485 3.544 21.484 1.00 63.25 86 VAL A O 1
ATOM 682 N N . ASN A 1 87 ? -24.493 1.880 20.363 1.00 62.50 87 ASN A N 1
ATOM 683 C CA . ASN A 1 87 ? -25.701 1.085 20.153 1.00 62.50 87 ASN A CA 1
ATOM 684 C C . ASN A 1 87 ? -25.464 -0.395 20.528 1.00 62.50 87 ASN A C 1
ATOM 686 O O . ASN A 1 87 ? -24.777 -1.104 19.787 1.00 62.50 87 ASN A O 1
ATOM 690 N N . PRO A 1 88 ? -26.091 -0.913 21.605 1.00 64.12 88 PRO A N 1
ATOM 691 C CA . PRO A 1 88 ? -25.859 -2.277 22.091 1.00 64.12 88 PRO A CA 1
ATOM 692 C C . PRO A 1 88 ? -26.373 -3.379 21.147 1.00 64.12 88 PRO A C 1
ATOM 694 O O . PRO A 1 88 ? -26.026 -4.548 21.320 1.00 64.12 88 PRO A O 1
ATOM 697 N N . ASN A 1 89 ? -27.184 -3.036 20.140 1.00 61.62 89 ASN A N 1
ATOM 698 C CA . ASN A 1 89 ? -27.699 -3.996 19.162 1.00 61.62 89 ASN A CA 1
ATOM 699 C C . ASN A 1 89 ? -26.685 -4.325 18.052 1.00 61.62 89 ASN A C 1
ATOM 701 O O . ASN A 1 89 ? -26.855 -5.310 17.332 1.00 61.62 89 ASN A O 1
ATOM 705 N N . VAL A 1 90 ? -25.617 -3.534 17.915 1.00 62.56 90 VAL A N 1
ATOM 706 C CA . VAL A 1 90 ? -24.540 -3.767 16.946 1.00 62.56 90 VAL A CA 1
ATOM 707 C C . VAL A 1 90 ? -23.484 -4.661 17.598 1.00 62.56 90 VAL A C 1
ATOM 709 O O . VAL A 1 90 ? -22.571 -4.191 18.266 1.00 62.56 90 VAL A O 1
ATOM 712 N N . LYS A 1 91 ? -23.631 -5.981 17.433 1.00 59.81 91 LYS A N 1
ATOM 713 C CA . LYS A 1 91 ? -22.731 -6.990 18.036 1.00 59.81 91 LYS A CA 1
ATOM 714 C C . LYS A 1 91 ? -21.509 -7.341 17.190 1.00 59.81 91 LYS A C 1
ATOM 716 O O . LYS A 1 91 ? -20.613 -8.022 17.674 1.00 59.81 91 LYS A O 1
ATOM 721 N N . THR A 1 92 ? -21.511 -6.966 15.916 1.00 54.72 92 THR A N 1
ATOM 722 C CA . THR A 1 92 ? -20.506 -7.414 14.952 1.00 54.72 92 THR A CA 1
ATOM 723 C C . THR A 1 92 ? -19.539 -6.300 14.624 1.00 54.72 92 THR A C 1
ATOM 725 O O . THR A 1 92 ? -19.914 -5.295 14.027 1.00 54.72 92 THR A O 1
ATOM 728 N N . ASN A 1 93 ? -18.283 -6.543 14.968 1.00 58.75 93 ASN A N 1
ATOM 729 C CA . ASN A 1 93 ? -17.165 -5.656 14.713 1.00 58.75 93 ASN A CA 1
ATOM 730 C C . ASN A 1 93 ? -16.510 -5.942 13.354 1.00 58.75 93 ASN A C 1
ATOM 732 O O . ASN A 1 93 ? -15.516 -5.301 13.062 1.00 58.75 93 ASN A O 1
ATOM 736 N N . GLY A 1 94 ? -16.994 -6.920 12.570 1.00 57.34 94 GLY A N 1
ATOM 737 C CA . GLY A 1 94 ? -16.552 -7.247 11.199 1.00 57.34 94 GLY A CA 1
ATOM 738 C C . GLY A 1 94 ? -15.093 -7.708 11.013 1.00 57.34 94 GLY A C 1
ATOM 739 O O . GLY A 1 94 ? -14.796 -8.371 10.022 1.00 57.34 94 GLY A O 1
ATOM 740 N N . SER A 1 95 ? -14.210 -7.392 11.961 1.00 60.34 95 SER A N 1
ATOM 741 C CA . SER A 1 95 ? -12.751 -7.469 11.852 1.00 60.34 95 SER A CA 1
ATOM 742 C C . SER A 1 95 ? -12.258 -8.892 11.973 1.00 60.34 95 SER A C 1
ATOM 744 O O . SER A 1 95 ? -12.667 -9.613 12.889 1.00 60.34 95 SER A O 1
ATOM 746 N N . LYS A 1 96 ? -11.325 -9.269 11.100 1.00 65.94 96 LYS A N 1
ATOM 747 C CA . LYS A 1 96 ? -10.551 -10.505 11.250 1.00 65.94 96 LYS A CA 1
ATOM 748 C C . LYS A 1 96 ? -9.099 -10.240 11.646 1.00 65.94 96 LYS A C 1
ATOM 750 O O . LYS A 1 96 ? -8.481 -11.149 12.195 1.00 65.94 96 LYS A O 1
ATOM 755 N N . LEU A 1 97 ? -8.560 -9.045 11.376 1.00 60.00 97 LEU A N 1
ATOM 756 C CA . LEU A 1 97 ? -7.130 -8.742 11.524 1.00 60.00 97 LEU A CA 1
ATOM 757 C C . LEU A 1 97 ? -6.853 -7.451 12.315 1.00 60.00 97 LEU A C 1
ATOM 759 O O . LEU A 1 97 ? -5.865 -7.397 13.047 1.00 60.00 97 LEU A O 1
ATOM 763 N N . ALA A 1 98 ? -7.698 -6.421 12.212 1.00 63.38 98 ALA A N 1
ATOM 764 C CA . ALA A 1 98 ? -7.501 -5.148 12.910 1.00 63.38 98 ALA A CA 1
ATOM 765 C C . ALA A 1 98 ? -7.680 -5.257 14.438 1.00 63.38 98 ALA A C 1
ATOM 767 O O . ALA A 1 98 ? -8.638 -5.870 14.923 1.00 63.38 98 ALA A O 1
ATOM 768 N N . LYS A 1 99 ? -6.795 -4.598 15.208 1.00 70.50 99 LYS A N 1
ATOM 769 C CA . LYS A 1 99 ? -6.886 -4.516 16.677 1.00 70.50 99 LYS A CA 1
ATOM 770 C C . LYS A 1 99 ? -8.008 -3.556 17.075 1.00 70.50 99 LYS A C 1
ATOM 772 O O . LYS A 1 99 ? -8.002 -2.392 16.676 1.00 70.50 99 LYS A O 1
ATOM 777 N N . LEU A 1 100 ? -8.939 -4.038 17.896 1.00 71.75 100 LEU A N 1
ATOM 778 C CA . LEU A 1 100 ? -10.112 -3.280 18.329 1.00 71.75 100 LEU A CA 1
ATOM 779 C C . LEU A 1 100 ? -10.019 -2.924 19.813 1.00 71.75 100 LEU A C 1
ATOM 781 O O . LEU A 1 100 ? -9.750 -3.793 20.644 1.00 71.75 100 LEU A O 1
ATOM 785 N N . ILE A 1 101 ? -10.283 -1.661 20.146 1.00 70.75 101 ILE A N 1
ATOM 786 C CA . ILE A 1 101 ? -10.453 -1.193 21.526 1.00 70.75 101 ILE A CA 1
ATOM 787 C C . ILE A 1 101 ? -11.924 -0.820 21.702 1.00 70.75 101 ILE A C 1
ATOM 789 O O . ILE A 1 101 ? -12.372 0.186 21.159 1.00 70.75 101 ILE A O 1
ATOM 793 N N . ASN A 1 102 ? -12.673 -1.648 22.436 1.00 68.00 102 ASN A N 1
ATOM 794 C CA . ASN A 1 102 ? -14.087 -1.404 22.726 1.00 68.00 102 ASN A CA 1
ATOM 795 C C . ASN A 1 102 ? -14.231 -0.703 24.080 1.00 68.00 102 ASN A C 1
ATOM 797 O O . ASN A 1 102 ? -13.707 -1.191 25.085 1.00 68.00 102 ASN A O 1
ATOM 801 N N . GLU A 1 103 ? -14.994 0.386 24.131 1.00 61.38 103 GLU A N 1
ATOM 802 C CA . GLU A 1 103 ? -15.374 0.998 25.406 1.00 61.38 103 GLU A CA 1
ATOM 803 C C . GLU A 1 103 ? -16.624 0.366 26.020 1.00 61.38 103 GLU A C 1
ATOM 805 O O . GLU A 1 103 ? -17.549 -0.066 25.324 1.00 61.38 103 GLU A O 1
ATOM 810 N N . LYS A 1 104 ? -16.656 0.329 27.359 1.00 51.56 104 LYS A N 1
ATOM 811 C CA . LYS A 1 104 ? -17.862 -0.040 28.106 1.00 51.56 104 LYS A CA 1
ATOM 812 C C . LYS A 1 104 ? -18.929 1.040 27.876 1.00 51.56 104 LYS A C 1
ATOM 814 O O . LYS A 1 104 ? -18.591 2.220 27.917 1.00 51.56 104 LYS A O 1
ATOM 819 N N . PRO A 1 105 ? -20.200 0.662 27.651 1.00 49.06 105 PRO A N 1
ATOM 820 C CA . PRO A 1 105 ? -21.264 1.628 27.409 1.00 49.06 105 PRO A CA 1
ATOM 821 C C . PRO A 1 105 ? -21.409 2.529 28.637 1.00 49.06 105 PRO A C 1
ATOM 823 O O . PRO A 1 105 ? -21.751 2.049 29.715 1.00 49.06 105 PRO A O 1
ATOM 826 N N . ASN A 1 106 ? -21.114 3.818 28.475 1.00 46.09 106 ASN A N 1
ATOM 827 C CA . ASN A 1 106 ? -21.252 4.819 29.536 1.00 46.09 106 ASN A CA 1
ATOM 828 C C . ASN A 1 106 ? -22.289 5.899 29.190 1.00 46.09 106 ASN A C 1
ATOM 830 O O . ASN A 1 106 ? -22.378 6.924 29.857 1.00 46.09 106 ASN A O 1
ATOM 834 N N . LEU A 1 107 ? -23.086 5.667 28.145 1.00 48.88 107 LEU A N 1
ATOM 835 C CA . LEU A 1 107 ? -24.232 6.503 27.817 1.00 48.88 107 LEU A CA 1
ATOM 836 C C . LEU A 1 107 ? -25.501 5.837 28.349 1.00 48.88 107 LEU A C 1
ATOM 838 O O . LEU A 1 107 ? -25.769 4.665 28.073 1.00 48.88 107 LEU A O 1
ATOM 842 N N . SER A 1 108 ? -26.270 6.601 29.126 1.00 46.53 108 SER A N 1
ATOM 843 C CA . SER A 1 108 ? -27.664 6.305 29.462 1.00 46.53 108 SER A CA 1
ATOM 844 C C . SER A 1 108 ? -28.435 5.884 28.200 1.00 46.53 108 SER A C 1
ATOM 846 O O . SER A 1 108 ? -28.079 6.323 27.107 1.00 46.53 108 SER A O 1
ATOM 848 N N . PRO A 1 109 ? -29.461 5.018 28.298 1.00 45.31 109 PRO A N 1
ATOM 849 C CA . PRO A 1 109 ? -30.150 4.477 27.126 1.00 45.31 109 PRO A CA 1
ATOM 850 C C . PRO A 1 109 ? -30.732 5.626 26.287 1.00 45.31 109 PRO A C 1
ATOM 852 O O . PRO A 1 109 ? -31.712 6.251 26.683 1.00 45.31 109 PRO A O 1
ATOM 855 N N . VAL A 1 110 ? -30.088 5.953 25.160 1.00 52.31 110 VAL A N 1
ATOM 856 C CA . VAL A 1 110 ? -30.423 7.152 24.382 1.00 52.31 110 VAL A CA 1
ATOM 857 C C . VAL A 1 110 ? -31.640 6.893 23.499 1.00 52.31 110 VAL A C 1
ATOM 859 O O . VAL A 1 110 ? -31.668 5.992 22.660 1.00 52.31 110 VAL A O 1
ATOM 862 N N . THR A 1 111 ? -32.638 7.746 23.695 1.00 50.75 111 THR A N 1
ATOM 863 C CA . THR A 1 111 ? -33.803 7.978 22.848 1.00 50.75 111 THR A CA 1
ATOM 864 C C . THR A 1 111 ? -33.384 8.567 21.497 1.00 50.75 111 THR A C 1
ATOM 866 O O . THR A 1 111 ? -32.848 9.669 21.448 1.00 50.75 111 THR A O 1
ATOM 869 N N . SER A 1 112 ? -33.696 7.853 20.414 1.00 49.91 112 SER A N 1
ATOM 870 C CA . SER A 1 112 ? -33.649 8.301 19.010 1.00 49.91 112 SER A CA 1
ATOM 871 C C . SER A 1 112 ? -32.265 8.602 18.400 1.00 49.91 112 SER A C 1
ATOM 873 O O . SER A 1 112 ? -31.435 9.331 18.934 1.00 49.91 112 SER A O 1
ATOM 875 N N . ILE A 1 113 ? -32.049 8.060 17.195 1.00 50.25 113 ILE A N 1
ATOM 876 C CA . ILE A 1 113 ? -30.796 8.115 16.414 1.00 50.25 113 ILE A CA 1
ATOM 877 C C . ILE A 1 113 ? -30.318 9.556 16.150 1.00 50.25 113 ILE A C 1
ATOM 879 O O . ILE A 1 113 ? -29.117 9.807 16.109 1.00 50.25 113 ILE A O 1
ATOM 883 N N . GLU A 1 114 ? -31.228 10.520 16.025 1.00 49.38 114 GLU A N 1
ATOM 884 C CA . GLU A 1 114 ? -30.892 11.933 15.783 1.00 49.38 114 GLU A CA 1
ATOM 885 C C . GLU A 1 114 ? -30.145 12.579 16.960 1.00 49.38 114 GLU A C 1
ATOM 887 O O . GLU A 1 114 ? -29.205 13.349 16.759 1.00 49.38 114 GLU A O 1
ATOM 892 N N . HIS A 1 115 ? -30.479 12.192 18.195 1.00 48.66 115 HIS A N 1
ATOM 893 C CA . HIS A 1 115 ? -29.802 12.684 19.395 1.00 48.66 115 HIS A CA 1
ATOM 894 C C . HIS A 1 115 ? -28.360 12.160 19.491 1.00 48.66 115 HIS A C 1
ATOM 896 O O . HIS A 1 115 ? -27.479 12.836 20.018 1.00 48.66 115 HIS A O 1
ATOM 902 N N . ILE A 1 116 ? -28.102 10.972 18.931 1.00 52.00 116 ILE A N 1
ATOM 903 C CA . ILE A 1 116 ? -26.767 10.373 18.851 1.00 52.00 116 ILE A CA 1
ATOM 904 C C . ILE A 1 116 ? -25.881 11.158 17.881 1.00 52.00 116 ILE A C 1
ATOM 906 O O . ILE A 1 116 ? -24.733 11.428 18.211 1.00 52.00 116 ILE A O 1
ATOM 910 N N . PHE A 1 117 ? -26.385 11.559 16.711 1.00 48.28 117 PHE A N 1
ATOM 911 C CA . PHE A 1 117 ? -25.586 12.319 15.741 1.00 48.28 117 PHE A CA 1
ATOM 912 C C . PHE A 1 117 ? -25.209 13.710 16.251 1.00 48.28 117 PHE A C 1
ATOM 914 O O . PHE A 1 117 ? -24.053 14.113 16.107 1.00 48.28 117 PHE A O 1
ATOM 921 N N . HIS A 1 118 ? -26.143 14.408 16.905 1.00 44.81 118 HIS A N 1
ATOM 922 C CA . HIS A 1 118 ? -25.830 15.671 17.571 1.00 44.81 118 HIS A CA 1
ATOM 923 C C . HIS A 1 118 ? -24.797 15.476 18.682 1.00 44.81 118 HIS A C 1
ATOM 925 O O . HIS A 1 118 ? -23.820 16.215 18.701 1.00 44.81 118 HIS A O 1
ATOM 931 N N . ASN A 1 119 ? -24.936 14.433 19.509 1.00 45.47 119 ASN A N 1
ATOM 932 C CA . ASN A 1 119 ? -23.978 14.121 20.571 1.00 45.47 119 ASN A CA 1
ATOM 933 C C . ASN A 1 119 ? -22.606 13.668 20.061 1.00 45.47 119 ASN A C 1
ATOM 935 O O . ASN A 1 119 ? -21.620 13.933 20.725 1.00 45.47 119 ASN A O 1
ATOM 939 N N . VAL A 1 120 ? -22.510 12.993 18.912 1.00 47.56 120 VAL A N 1
ATOM 940 C CA . VAL A 1 120 ? -21.223 12.616 18.297 1.00 47.56 120 VAL A CA 1
ATOM 941 C C . VAL A 1 120 ? -20.533 13.847 17.715 1.00 47.56 120 VAL A C 1
ATOM 943 O O . VAL A 1 120 ? -19.325 13.998 17.865 1.00 47.56 120 VAL A O 1
ATOM 946 N N . SER A 1 121 ? -21.295 14.751 17.092 1.00 48.09 121 SER A N 1
ATOM 947 C CA . SER A 1 121 ? -20.768 16.023 16.587 1.00 48.09 121 SER A CA 1
ATOM 948 C C . SER A 1 121 ? -20.436 17.016 17.705 1.00 48.09 121 SER A C 1
ATOM 950 O O . SER A 1 121 ? -19.591 17.883 17.501 1.00 48.09 121 SER A O 1
ATOM 952 N N . SER A 1 122 ? -21.106 16.910 18.855 1.00 40.91 122 SER A N 1
ATOM 953 C CA . SER A 1 122 ? -20.876 17.714 20.056 1.00 40.91 122 SER A CA 1
ATOM 954 C C . SER A 1 122 ? -20.082 16.968 21.125 1.00 40.91 122 SER A C 1
ATOM 956 O O . SER A 1 122 ? -20.008 17.458 22.251 1.00 40.91 122 SER A O 1
ATOM 958 N N . MET A 1 123 ? -19.542 15.781 20.817 1.00 46.16 123 MET A N 1
ATOM 959 C CA . MET A 1 123 ? -18.689 15.034 21.732 1.00 46.16 123 MET A CA 1
ATOM 960 C C . MET A 1 123 ? -17.422 15.866 21.833 1.00 46.16 123 MET A C 1
ATOM 962 O O . MET A 1 123 ? -16.533 15.767 20.986 1.00 46.16 123 MET A O 1
ATOM 966 N N . GLU A 1 124 ? -17.394 16.759 22.819 1.00 45.12 124 GLU A N 1
ATOM 967 C CA . GLU A 1 124 ? -16.198 17.445 23.261 1.00 45.12 124 GLU A CA 1
ATOM 968 C C . GLU A 1 124 ? -15.167 16.357 23.495 1.00 45.12 124 GLU A C 1
ATOM 970 O O . GLU A 1 124 ? -15.248 15.594 24.454 1.00 45.12 124 GLU A O 1
ATOM 975 N N . THR A 1 125 ? -14.295 16.222 22.501 1.00 37.84 125 THR A N 1
ATOM 976 C CA . THR A 1 125 ? -13.028 15.519 22.496 1.00 37.84 125 THR A CA 1
ATOM 977 C C . THR A 1 125 ? -12.713 14.919 23.862 1.00 37.84 125 THR A C 1
ATOM 979 O O . THR A 1 125 ? -12.053 15.566 24.679 1.00 37.84 125 THR A O 1
ATOM 982 N N . TYR A 1 126 ? -13.125 13.668 24.111 1.00 44.47 126 TYR A N 1
ATOM 983 C CA . TYR A 1 126 ? -12.301 12.827 24.973 1.00 44.47 126 TYR A CA 1
ATOM 984 C C . TYR A 1 126 ? -10.901 13.009 24.425 1.00 44.47 126 TYR A C 1
ATOM 986 O O . TYR A 1 126 ? -10.683 12.783 23.230 1.00 44.47 126 TYR A O 1
ATOM 994 N N . SER A 1 127 ? -10.046 13.624 25.242 1.00 45.06 127 SER A N 1
ATOM 995 C CA . SER A 1 127 ? -8.819 14.235 24.764 1.00 45.06 127 SER A CA 1
ATOM 996 C C . SER A 1 127 ? -8.082 13.168 23.976 1.00 45.06 127 SER A C 1
ATOM 998 O O . SER A 1 127 ? -7.675 12.153 24.533 1.00 45.06 127 SER A O 1
ATOM 1000 N N . PHE A 1 128 ? -7.987 13.364 22.660 1.00 44.16 128 PHE A N 1
ATOM 1001 C CA . PHE A 1 128 ? -7.332 12.456 21.716 1.00 44.16 128 PHE A CA 1
ATOM 1002 C C . PHE A 1 128 ? -5.962 11.985 22.250 1.00 44.16 128 PHE A C 1
ATOM 1004 O O . PHE A 1 128 ? -5.525 10.857 22.024 1.00 44.16 128 PHE A O 1
ATOM 1011 N N . TRP A 1 129 ? -5.336 12.840 23.061 1.00 42.22 129 TRP A N 1
ATOM 1012 C CA . TRP A 1 129 ? -4.100 12.621 23.796 1.00 42.22 129 TRP A CA 1
ATOM 1013 C C . TRP A 1 129 ? -4.151 11.570 24.913 1.00 42.22 129 TRP A C 1
ATOM 1015 O O . TRP A 1 129 ? -3.128 10.948 25.175 1.00 42.22 129 TRP A O 1
ATOM 1025 N N . GLU A 1 130 ? -5.277 11.344 25.586 1.00 49.75 130 GLU A N 1
ATOM 1026 C CA . GLU A 1 130 ? -5.393 10.294 26.609 1.00 49.75 130 GLU A CA 1
ATOM 1027 C C . GLU A 1 130 ? -5.441 8.895 25.997 1.00 49.75 130 GLU A C 1
ATOM 1029 O O . GLU A 1 130 ? -4.830 7.976 26.535 1.00 49.75 130 GLU A O 1
ATOM 1034 N N . ILE A 1 131 ? -6.054 8.747 24.820 1.00 46.75 131 ILE A N 1
ATOM 1035 C CA . ILE A 1 131 ? -6.096 7.474 24.084 1.00 46.75 131 ILE A CA 1
ATOM 1036 C C . ILE A 1 131 ? -4.692 7.084 23.590 1.00 46.75 131 ILE A C 1
ATOM 1038 O O . ILE A 1 131 ? -4.327 5.910 23.608 1.00 46.75 131 ILE A O 1
ATOM 1042 N N . LEU A 1 132 ? -3.867 8.065 23.204 1.00 45.22 132 LEU A N 1
ATOM 1043 C CA . LEU A 1 132 ? -2.485 7.830 22.770 1.00 45.22 132 LEU A CA 1
ATOM 1044 C C . LEU A 1 132 ? -1.518 7.485 23.913 1.00 45.22 132 LEU A C 1
ATOM 1046 O O . LEU A 1 132 ? -0.501 6.853 23.651 1.00 45.22 132 LEU A O 1
ATOM 1050 N N . LYS A 1 133 ? -1.813 7.862 25.165 1.00 47.78 133 LYS A N 1
ATOM 1051 C CA . LYS A 1 133 ? -0.945 7.574 26.326 1.00 47.78 133 LYS A CA 1
ATOM 1052 C C . LYS A 1 133 ? -0.989 6.114 26.790 1.00 47.78 133 LYS A C 1
ATOM 1054 O O . LYS A 1 133 ? -0.143 5.715 27.583 1.00 47.78 133 LYS A O 1
ATOM 1059 N N . VAL A 1 134 ? -1.975 5.336 26.341 1.00 48.41 134 VAL A N 1
ATOM 1060 C CA . VAL A 1 134 ? -2.205 3.948 26.786 1.00 48.41 134 VAL A CA 1
ATOM 1061 C C . VAL A 1 134 ? -1.425 2.917 25.944 1.00 48.41 134 VAL A C 1
ATOM 1063 O O . VAL A 1 134 ? -1.449 1.731 26.264 1.00 48.41 134 VAL A O 1
ATOM 1066 N N . ASN A 1 135 ? -0.698 3.343 24.901 1.00 36.09 135 ASN A N 1
ATOM 1067 C CA . ASN A 1 135 ? 0.096 2.470 24.019 1.00 36.09 135 ASN A CA 1
ATOM 1068 C C . ASN A 1 135 ? 1.598 2.761 24.074 1.00 36.09 135 ASN A C 1
ATOM 1070 O O . ASN A 1 135 ? 1.976 3.949 23.979 1.00 36.09 135 ASN A O 1
#

Secondary structure (DSSP, 8-state):
-HHHHHHHHHHHHHHHHHHHHHHHHHHHHHHHHHHHHHHHHHT-----EEEEE---S-HHHHHHHHHHHHHHHHTT-EEEEEE----TT------SSSEEEEPP--S-----HHHHHHHHHT-----HHHHHTT-

Organism: Loa loa (NCBI:txid7209)

pLDDT: mean 72.23, std 18.01, range [36.09, 97.38]